Protein AF-A0A165GZT7-F1 (afdb_monomer_lite)

Sequence (149 aa):
MQSQTTAPIDPSALRVLVTGFGPFGPITVNPSWLAVKPLHNTTVHTLGAFPKPIHITSLEVATSYATVLSLVHPPSARTSISGGYDFILHVGVANPGNMRTELCGRKHGGQPALLFLHIPPIGEPLSTEEATEALRRIVSWVCGQEDKA

InterPro domains:
  IPR016125 Peptidase C15, pyroglutamyl peptidase I-like [PF01470] (15-94)
  IPR016125 Peptidase C15, pyroglutamyl peptidase I-like [PTHR23402] (14-107)
  IPR036440 Peptidase C15, pyroglutamyl peptidase I-like superfamily [G3DSA:3.40.630.20] (12-113)
  IPR036440 Peptidase C15, pyroglutamyl peptidase I-like superfamily [SSF53182] (14-144)

Foldseek 3Di:
DDPPPQDDDDPQAAEEEEEFEAADDPRNGFLRCLLQVVLAQDWDWADDPDTTIYGYHYDYFYPDPVRVCQVVVPDPVQPPDPPGGQAYEYEYEDEDDDKDKDFDDDDDPNHHGYIYIYDYDDPPPDHSVRSNVVVSVVVNHVVNVVVPD

Structure (mmCIF, N/CA/C/O backbone):
data_AF-A0A165GZT7-F1
#
_entry.id   AF-A0A165GZT7-F1
#
loop_
_atom_site.group_PDB
_atom_site.id
_atom_site.type_symbol
_atom_site.label_atom_id
_atom_site.label_alt_id
_atom_site.label_comp_id
_atom_site.label_asym_id
_atom_site.label_entity_id
_atom_site.label_seq_id
_atom_site.pdbx_PDB_ins_code
_atom_site.Cartn_x
_atom_site.Cartn_y
_atom_site.Cartn_z
_atom_site.occupancy
_atom_site.B_iso_or_equiv
_atom_site.auth_seq_id
_atom_site.auth_comp_id
_atom_site.auth_asym_id
_atom_site.auth_atom_id
_atom_site.pdbx_PDB_model_num
ATOM 1 N N . MET A 1 1 ? -22.164 -9.599 -14.478 1.00 35.75 1 MET A N 1
ATOM 2 C CA . MET A 1 1 ? -20.688 -9.674 -14.500 1.00 35.75 1 MET A CA 1
ATOM 3 C C . MET A 1 1 ? -20.193 -8.395 -15.151 1.00 35.75 1 MET A C 1
ATOM 5 O O . MET A 1 1 ? -20.300 -8.277 -16.362 1.00 35.75 1 MET A O 1
ATOM 9 N N . GLN A 1 2 ? -19.815 -7.383 -14.366 1.00 30.64 2 GLN A N 1
ATOM 10 C CA . GLN A 1 2 ? -19.281 -6.140 -14.929 1.00 30.64 2 GLN A CA 1
ATOM 11 C C . GLN A 1 2 ? -17.788 -6.342 -15.179 1.00 30.64 2 GLN A C 1
ATOM 13 O O . GLN A 1 2 ? -17.011 -6.482 -14.237 1.00 30.64 2 GLN A O 1
ATOM 18 N N . SER A 1 3 ? -17.415 -6.421 -16.451 1.00 37.78 3 SER A N 1
ATOM 19 C CA . SER A 1 3 ? -16.030 -6.410 -16.904 1.00 37.78 3 SER A CA 1
ATOM 20 C C . SER A 1 3 ? -15.435 -5.046 -16.553 1.00 37.78 3 SER A C 1
ATOM 22 O O . SER A 1 3 ? -15.807 -4.041 -17.154 1.00 37.78 3 SER A O 1
ATOM 24 N N . GLN A 1 4 ? -14.562 -4.982 -15.546 1.00 41.66 4 GLN A N 1
ATOM 25 C CA . GLN A 1 4 ? -13.773 -3.779 -15.298 1.00 41.66 4 GLN A CA 1
ATOM 26 C C . GLN A 1 4 ? -12.747 -3.659 -16.427 1.00 41.66 4 GLN A C 1
ATOM 28 O O . GLN A 1 4 ? -11.786 -4.422 -16.491 1.00 41.66 4 GLN A O 1
ATOM 33 N N . THR A 1 5 ? -12.981 -2.730 -17.349 1.00 40.88 5 THR A N 1
ATOM 34 C CA . THR A 1 5 ? -11.995 -2.328 -18.352 1.00 40.88 5 THR A CA 1
ATOM 35 C C . THR A 1 5 ? -10.913 -1.525 -17.637 1.00 40.88 5 THR A C 1
ATOM 37 O O . THR A 1 5 ? -11.044 -0.315 -17.462 1.00 40.88 5 THR A O 1
ATOM 40 N N . THR A 1 6 ? -9.867 -2.196 -17.156 1.00 56.38 6 THR A N 1
ATOM 41 C CA . THR A 1 6 ? -8.680 -1.527 -16.615 1.00 56.38 6 THR A CA 1
ATOM 42 C C . THR A 1 6 ? -8.042 -0.730 -17.750 1.00 56.38 6 THR A C 1
ATOM 44 O O . THR A 1 6 ? -7.684 -1.303 -18.780 1.00 56.38 6 THR A O 1
ATOM 47 N N . ALA A 1 7 ? -7.945 0.593 -17.599 1.00 62.19 7 ALA A N 1
ATOM 48 C CA . ALA A 1 7 ? -7.211 1.426 -18.545 1.00 62.19 7 ALA A CA 1
ATOM 49 C C . ALA A 1 7 ? -5.780 0.874 -18.718 1.00 62.19 7 ALA A C 1
ATOM 51 O O . ALA A 1 7 ? -5.216 0.350 -17.751 1.00 62.19 7 ALA A O 1
ATOM 52 N N . PRO A 1 8 ? -5.191 0.952 -19.924 1.00 77.31 8 PRO A N 1
ATOM 53 C CA . PRO A 1 8 ? -3.830 0.478 -20.140 1.00 77.31 8 PRO A CA 1
ATOM 54 C C . PRO A 1 8 ? -2.871 1.212 -19.195 1.00 77.31 8 PRO A C 1
ATOM 56 O O . PRO A 1 8 ? -2.871 2.441 -19.132 1.00 77.31 8 PRO A O 1
ATOM 59 N N . ILE A 1 9 ? -2.088 0.443 -18.434 1.00 83.31 9 ILE A N 1
ATOM 60 C CA . ILE A 1 9 ? -1.066 0.972 -17.525 1.00 83.31 9 ILE A CA 1
ATOM 61 C C . ILE A 1 9 ? -0.003 1.672 -18.375 1.00 83.31 9 ILE A C 1
ATOM 63 O O . ILE A 1 9 ? 0.447 1.112 -19.376 1.00 83.31 9 ILE A O 1
ATOM 67 N N . ASP A 1 10 ? 0.393 2.881 -17.973 1.00 86.25 10 ASP A N 1
ATOM 68 C CA . ASP A 1 10 ? 1.483 3.619 -18.612 1.00 86.25 10 ASP A CA 1
ATOM 69 C C . ASP A 1 10 ? 2.756 2.744 -18.636 1.00 86.25 10 ASP A C 1
ATOM 71 O O . ASP A 1 10 ? 3.221 2.329 -17.571 1.00 86.25 10 ASP A O 1
ATOM 75 N N . PRO A 1 11 ? 3.334 2.445 -19.815 1.00 86.69 11 PRO A N 1
ATOM 76 C CA . PRO A 1 11 ? 4.531 1.611 -19.924 1.00 86.69 11 PRO A CA 1
ATOM 77 C C . PRO A 1 11 ? 5.758 2.166 -19.191 1.00 86.69 11 PRO A C 1
ATOM 79 O O . PRO A 1 11 ? 6.687 1.415 -18.910 1.00 86.69 11 PRO A O 1
ATOM 82 N N . SER A 1 12 ? 5.781 3.471 -18.910 1.00 88.06 12 SER A N 1
ATOM 83 C CA . SER A 1 12 ? 6.842 4.143 -18.159 1.00 88.06 12 SER A CA 1
ATOM 84 C C . SER A 1 12 ? 6.610 4.150 -16.645 1.00 88.06 12 SER A C 1
ATOM 86 O O . SER A 1 12 ? 7.487 4.590 -15.898 1.00 88.06 12 SER A O 1
ATOM 88 N N . ALA A 1 13 ? 5.447 3.679 -16.179 1.00 90.25 13 ALA A N 1
ATOM 89 C CA . ALA A 1 13 ? 5.128 3.666 -14.762 1.00 90.25 13 ALA A CA 1
ATOM 90 C C . ALA A 1 13 ? 5.931 2.612 -14.005 1.00 90.25 13 ALA A C 1
ATOM 92 O O . ALA A 1 13 ? 5.991 1.446 -14.397 1.00 90.25 13 ALA A O 1
ATOM 93 N N . LEU A 1 14 ? 6.454 3.018 -12.849 1.00 89.56 14 LEU A N 1
ATOM 94 C CA . LEU A 1 14 ? 6.986 2.086 -11.864 1.00 89.56 14 LEU A CA 1
ATOM 95 C C . LEU A 1 14 ? 5.853 1.191 -11.365 1.00 89.56 14 LEU A C 1
ATOM 97 O O . LEU A 1 14 ? 4.780 1.674 -10.992 1.00 89.56 14 LEU A O 1
ATOM 101 N N . ARG A 1 15 ? 6.084 -0.117 -11.340 1.00 89.38 15 ARG A N 1
ATOM 102 C CA . ARG A 1 15 ? 5.087 -1.098 -10.912 1.00 89.38 15 ARG A CA 1
ATOM 103 C C . ARG A 1 15 ? 5.332 -1.452 -9.457 1.00 89.38 15 ARG A C 1
ATOM 105 O O . ARG A 1 15 ? 6.358 -2.043 -9.121 1.00 89.38 15 ARG A O 1
ATOM 112 N N . VAL A 1 16 ? 4.362 -1.148 -8.600 1.00 90.62 16 VAL A N 1
ATOM 113 C CA . VAL A 1 16 ? 4.448 -1.409 -7.160 1.00 90.62 16 VAL A CA 1
ATOM 114 C C . VAL A 1 16 ? 3.403 -2.427 -6.741 1.00 90.62 16 VAL A C 1
ATOM 116 O O . VAL A 1 16 ? 2.207 -2.221 -6.944 1.00 90.62 16 VAL A O 1
ATOM 119 N N . LEU A 1 17 ? 3.854 -3.507 -6.108 1.00 90.38 17 LEU A N 1
ATOM 120 C CA . LEU A 1 17 ? 2.975 -4.462 -5.442 1.00 90.38 17 LEU A CA 1
ATOM 121 C C . LEU A 1 17 ? 2.837 -4.073 -3.974 1.00 90.38 17 LEU A C 1
ATOM 123 O O . LEU A 1 17 ? 3.827 -4.052 -3.247 1.00 90.38 17 LEU A O 1
ATOM 127 N N . VAL A 1 18 ? 1.613 -3.827 -3.521 1.00 91.31 18 VAL A N 1
ATOM 128 C CA . VAL A 1 18 ? 1.312 -3.633 -2.101 1.00 91.31 18 VAL A CA 1
ATOM 129 C C . VAL A 1 18 ? 0.501 -4.825 -1.618 1.00 91.31 18 VAL A C 1
ATOM 131 O O . VAL A 1 18 ? -0.534 -5.164 -2.179 1.00 91.31 18 VAL A O 1
ATOM 134 N N . THR A 1 19 ? 0.962 -5.498 -0.577 1.00 91.12 19 THR A N 1
ATOM 135 C CA . THR A 1 19 ? 0.276 -6.675 -0.035 1.00 91.12 19 THR A CA 1
ATOM 136 C C . THR A 1 19 ? -0.257 -6.382 1.355 1.00 91.12 19 THR A C 1
ATOM 138 O O . THR A 1 19 ? 0.389 -5.686 2.132 1.00 91.12 19 THR A O 1
ATOM 141 N N . GLY A 1 20 ? -1.439 -6.906 1.654 1.00 90.19 20 GLY A N 1
ATOM 142 C CA . GLY A 1 20 ? -2.034 -6.914 2.987 1.00 90.19 20 GLY A CA 1
ATOM 143 C C . GLY A 1 20 ? -2.589 -8.301 3.268 1.00 90.19 20 GLY A C 1
ATOM 144 O O . GLY A 1 20 ? -2.818 -9.075 2.342 1.00 90.19 20 GLY A O 1
ATOM 145 N N . PHE A 1 21 ? -2.794 -8.645 4.528 1.00 88.94 21 PHE A N 1
ATOM 146 C CA . PHE A 1 21 ? -3.288 -9.964 4.903 1.00 88.94 21 PHE A CA 1
ATOM 147 C C . PHE A 1 21 ? -4.803 -10.003 4.943 1.00 88.94 21 PHE A C 1
ATOM 149 O O . PHE A 1 21 ? -5.424 -9.060 5.415 1.00 88.94 21 PHE A O 1
ATOM 156 N N . GLY A 1 22 ? -5.382 -11.121 4.525 1.00 86.56 22 GLY A N 1
ATOM 157 C CA . GLY A 1 22 ? -6.793 -11.405 4.727 1.00 86.56 22 GLY A CA 1
ATOM 158 C C . GLY A 1 22 ? -7.130 -11.859 6.156 1.00 86.56 22 GLY A C 1
ATOM 159 O O . GLY A 1 22 ? -6.286 -11.794 7.062 1.00 86.56 22 GLY A O 1
ATOM 160 N N . PRO A 1 23 ? -8.372 -12.323 6.375 1.00 84.06 23 PRO A N 1
ATOM 161 C CA . PRO A 1 23 ? -8.849 -12.847 7.658 1.00 84.06 23 PRO A CA 1
ATOM 162 C C . PRO A 1 23 ? -7.959 -13.970 8.221 1.00 84.06 23 PRO A C 1
ATOM 164 O O . PRO A 1 23 ? -7.372 -14.730 7.452 1.00 84.06 23 PRO A O 1
ATOM 167 N N . PHE A 1 24 ? -7.867 -14.106 9.550 1.00 76.81 24 PHE A N 1
ATOM 168 C CA . PHE A 1 24 ? -7.122 -15.182 10.229 1.00 76.81 24 PHE A CA 1
ATOM 169 C C . PHE A 1 24 ? -7.737 -15.555 11.578 1.00 76.81 24 PHE A C 1
ATOM 171 O O . PHE A 1 24 ? -7.907 -14.696 12.444 1.00 76.81 24 PHE A O 1
ATOM 178 N N . GLY A 1 25 ? -7.997 -16.846 11.798 1.00 76.25 25 GLY A N 1
ATOM 179 C CA . GLY A 1 25 ? -8.580 -17.325 13.052 1.00 76.25 25 GLY A CA 1
ATOM 180 C C . GLY A 1 25 ? -9.870 -16.556 13.394 1.00 76.25 25 GLY A C 1
ATOM 181 O O . GLY A 1 25 ? -10.796 -16.578 12.585 1.00 76.25 25 GLY A O 1
ATOM 182 N N . PRO A 1 26 ? -9.950 -15.861 14.549 1.00 74.81 26 PRO A N 1
ATOM 183 C CA . PRO A 1 26 ? -11.116 -15.053 14.923 1.00 74.81 26 PRO A CA 1
ATOM 184 C C . PRO A 1 26 ? -11.182 -13.678 14.227 1.00 74.81 26 PRO A C 1
ATOM 186 O O . PRO A 1 26 ? -12.194 -12.988 14.330 1.00 74.81 26 PRO A O 1
ATOM 189 N N . ILE A 1 27 ? -10.120 -13.251 13.537 1.00 72.50 27 ILE A N 1
ATOM 190 C CA . ILE A 1 27 ? -10.051 -11.961 12.844 1.00 72.50 27 ILE A CA 1
ATOM 191 C C . ILE A 1 27 ? -10.752 -12.107 11.494 1.00 72.50 27 ILE A C 1
ATOM 193 O O . ILE A 1 27 ? -10.180 -12.643 10.548 1.00 72.50 27 ILE A O 1
ATOM 197 N N . THR A 1 28 ? -11.989 -11.622 11.399 1.00 82.25 28 THR A N 1
ATOM 198 C CA . THR A 1 28 ? -12.809 -11.666 10.173 1.00 82.25 28 THR A CA 1
ATOM 199 C C . THR A 1 28 ? -12.488 -10.547 9.189 1.00 82.25 28 THR A C 1
ATOM 201 O O . THR A 1 28 ? -12.797 -10.660 8.006 1.00 82.25 28 THR A O 1
ATOM 204 N N . VAL A 1 29 ? -11.865 -9.470 9.669 1.00 83.62 29 VAL A N 1
ATOM 205 C CA . VAL A 1 29 ? -11.445 -8.320 8.873 1.00 83.62 29 VAL A CA 1
ATOM 206 C C . VAL A 1 29 ? -10.069 -7.897 9.355 1.00 83.62 29 VAL A C 1
ATOM 208 O O . VAL A 1 29 ? -9.883 -7.570 10.525 1.00 83.62 29 VAL A O 1
ATOM 211 N N . ASN A 1 30 ? -9.095 -7.922 8.454 1.00 87.44 30 ASN A N 1
ATOM 212 C CA . ASN A 1 30 ? -7.721 -7.595 8.785 1.00 87.44 30 ASN A CA 1
ATOM 213 C C . ASN A 1 30 ? -7.418 -6.132 8.412 1.00 87.44 30 ASN A C 1
ATOM 215 O O . ASN A 1 30 ? -7.573 -5.760 7.244 1.00 87.44 30 ASN A O 1
ATOM 219 N N . PRO A 1 31 ? -6.964 -5.305 9.372 1.00 88.06 31 PRO A N 1
ATOM 220 C CA . PRO A 1 31 ? -6.608 -3.914 9.126 1.00 88.06 31 PRO A CA 1
ATOM 221 C C . PRO A 1 31 ? -5.670 -3.682 7.943 1.00 88.06 31 PRO A C 1
ATOM 223 O O . PRO A 1 31 ? -5.849 -2.724 7.194 1.00 88.06 31 PRO A O 1
ATOM 226 N N . SER A 1 32 ? -4.683 -4.562 7.749 1.00 90.44 32 SER A N 1
ATOM 227 C CA . SER A 1 32 ? -3.712 -4.407 6.662 1.00 90.44 32 SER A CA 1
ATOM 228 C C . SER A 1 32 ? -4.379 -4.486 5.293 1.00 90.44 32 SER A C 1
ATOM 230 O O . SER A 1 32 ? -4.080 -3.666 4.429 1.00 90.44 32 SER A O 1
ATOM 232 N N . TRP A 1 33 ? -5.346 -5.392 5.103 1.00 93.25 33 TRP A N 1
ATOM 233 C CA . TRP A 1 33 ? -6.119 -5.453 3.865 1.00 93.25 33 TRP A CA 1
ATOM 234 C C . TRP A 1 33 ? -6.995 -4.218 3.664 1.00 93.25 33 TRP A C 1
ATOM 236 O O . TRP A 1 33 ? -7.025 -3.663 2.566 1.00 93.25 33 TRP A O 1
ATOM 246 N N . LEU A 1 34 ? -7.657 -3.743 4.722 1.00 92.06 34 LEU A N 1
ATOM 247 C CA . LEU A 1 34 ? -8.482 -2.537 4.645 1.00 92.06 34 LEU A CA 1
ATOM 248 C C . LEU A 1 34 ? -7.679 -1.299 4.224 1.00 92.06 34 LEU A C 1
ATOM 250 O O . LEU A 1 34 ? -8.190 -0.500 3.445 1.00 92.06 34 LEU A O 1
ATOM 254 N N . ALA A 1 35 ? -6.430 -1.171 4.677 1.00 91.12 35 ALA A N 1
ATOM 255 C CA . ALA A 1 35 ? -5.562 -0.050 4.321 1.00 91.12 35 ALA A CA 1
ATOM 256 C C . ALA A 1 35 ? -5.000 -0.138 2.887 1.00 91.12 35 ALA A C 1
ATOM 258 O O . ALA A 1 35 ? -4.802 0.883 2.233 1.00 91.12 35 ALA A O 1
ATOM 259 N N . VAL A 1 36 ? -4.724 -1.342 2.370 1.00 93.31 36 VAL A N 1
ATOM 260 C CA . VAL A 1 36 ? -4.110 -1.494 1.033 1.00 93.31 36 VAL A CA 1
ATOM 261 C C . VAL A 1 36 ? -5.137 -1.629 -0.087 1.00 93.31 36 VAL A C 1
ATOM 263 O O . VAL A 1 36 ? -4.849 -1.254 -1.224 1.00 93.31 36 VAL A O 1
ATOM 266 N N . LYS A 1 37 ? -6.334 -2.157 0.191 1.00 93.31 37 LYS A N 1
ATOM 267 C CA . LYS A 1 37 ? -7.379 -2.403 -0.815 1.00 93.31 37 LYS A CA 1
ATOM 268 C C . LYS A 1 37 ? -7.755 -1.147 -1.620 1.00 93.31 37 LYS A C 1
ATOM 270 O O . LYS A 1 37 ? -7.851 -1.273 -2.842 1.00 93.31 37 LYS A O 1
ATOM 275 N N . PRO A 1 38 ? -7.915 0.052 -1.020 1.00 95.88 38 PRO A N 1
ATOM 276 C CA . PRO A 1 38 ? -8.242 1.266 -1.771 1.00 95.88 38 PRO A CA 1
ATOM 277 C C . PRO A 1 38 ? -7.143 1.726 -2.739 1.00 95.88 38 PRO A C 1
ATOM 279 O O . PRO A 1 38 ? -7.423 2.507 -3.642 1.00 95.88 38 PRO A O 1
ATOM 282 N N . LEU A 1 39 ? -5.902 1.253 -2.573 1.00 93.44 39 LEU A N 1
ATOM 283 C CA . LEU A 1 39 ? -4.785 1.605 -3.454 1.00 93.44 39 LEU A CA 1
ATOM 284 C C . LEU A 1 39 ? -4.772 0.798 -4.763 1.00 93.44 39 LEU A C 1
ATOM 286 O O . LEU A 1 39 ? -4.012 1.133 -5.672 1.00 93.44 39 LEU A O 1
ATOM 290 N N . HIS A 1 40 ? -5.589 -0.253 -4.884 1.00 94.19 40 HIS A N 1
ATOM 291 C CA . HIS A 1 40 ? -5.567 -1.139 -6.046 1.00 94.19 40 HIS A CA 1
ATOM 292 C C . HIS A 1 40 ? -5.957 -0.400 -7.335 1.00 94.19 40 HIS A C 1
ATOM 294 O O . HIS A 1 40 ? -6.978 0.283 -7.380 1.00 94.19 40 HIS A O 1
ATOM 300 N N . ASN A 1 41 ? -5.164 -0.576 -8.397 1.00 92.62 41 ASN A N 1
ATOM 301 C CA . ASN A 1 41 ? -5.328 0.088 -9.695 1.00 92.62 41 ASN A CA 1
ATOM 302 C C . ASN A 1 41 ? -5.290 1.621 -9.622 1.00 92.62 41 ASN A C 1
ATOM 304 O O . ASN A 1 41 ? -5.801 2.303 -10.511 1.00 92.62 41 ASN A O 1
ATOM 308 N N . THR A 1 42 ? -4.661 2.177 -8.586 1.00 94.00 42 THR A N 1
ATOM 309 C CA . THR A 1 42 ? -4.415 3.617 -8.509 1.00 94.00 42 THR A CA 1
ATOM 310 C C . THR A 1 42 ? -3.076 3.967 -9.148 1.00 94.00 42 THR A C 1
ATOM 312 O O . THR A 1 42 ? -2.136 3.169 -9.157 1.00 94.00 42 THR A O 1
ATOM 315 N N . THR A 1 43 ? -2.998 5.179 -9.700 1.00 93.75 43 THR A N 1
ATOM 316 C CA . THR A 1 43 ? -1.737 5.759 -10.169 1.00 93.75 43 THR A CA 1
ATOM 317 C C . THR A 1 43 ? -1.363 6.925 -9.268 1.00 93.75 43 THR A C 1
ATOM 319 O O . THR A 1 43 ? -2.159 7.839 -9.040 1.00 93.75 43 THR A O 1
ATOM 322 N N . VAL A 1 44 ? -0.144 6.889 -8.745 1.00 94.00 44 VAL A N 1
ATOM 323 C CA . VAL A 1 44 ? 0.468 7.976 -7.976 1.00 94.00 44 VAL A CA 1
ATOM 324 C C . VAL A 1 44 ? 1.752 8.413 -8.664 1.00 94.00 44 VAL A C 1
ATOM 326 O O . VAL A 1 44 ? 2.101 7.873 -9.706 1.00 94.00 44 VAL A O 1
ATOM 329 N N . HIS A 1 45 ? 2.434 9.422 -8.134 1.00 94.19 45 HIS A N 1
ATOM 330 C CA . HIS A 1 45 ? 3.669 9.920 -8.737 1.00 94.19 45 HIS A CA 1
ATOM 331 C C . HIS A 1 45 ? 4.790 9.962 -7.704 1.00 94.19 45 HIS A C 1
ATOM 333 O O . HIS A 1 45 ? 4.518 10.134 -6.510 1.00 94.19 45 HIS A O 1
ATOM 339 N N . THR A 1 46 ? 6.036 9.798 -8.149 1.00 91.19 46 THR A N 1
ATOM 340 C CA . THR A 1 46 ? 7.205 10.033 -7.294 1.00 91.19 46 THR A CA 1
ATOM 341 C C . THR A 1 46 ? 7.227 11.479 -6.801 1.00 91.19 46 THR A C 1
ATOM 343 O O . THR A 1 46 ? 6.702 12.392 -7.442 1.00 91.19 46 THR A O 1
ATOM 346 N N . LEU A 1 47 ? 7.843 11.700 -5.642 1.00 86.38 47 LEU A N 1
ATOM 347 C CA . LEU A 1 47 ? 8.118 13.052 -5.162 1.00 86.38 47 LEU A CA 1
ATOM 348 C C . LEU A 1 47 ? 9.388 13.588 -5.835 1.00 86.38 47 LEU A C 1
ATOM 350 O O . LEU A 1 47 ? 10.400 12.893 -5.869 1.00 86.38 47 LEU A O 1
ATOM 3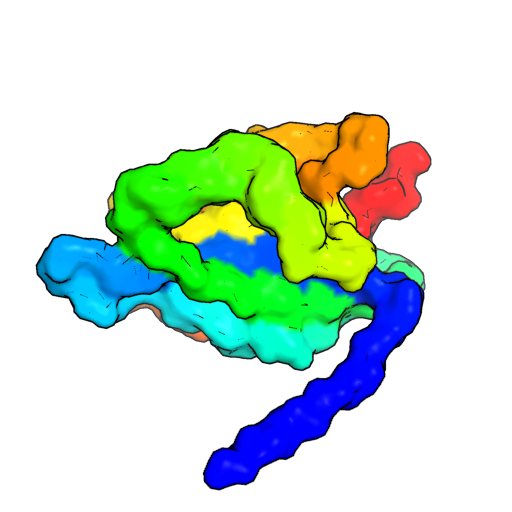54 N N . GLY A 1 48 ? 9.369 14.828 -6.329 1.00 80.31 48 GLY A N 1
ATOM 355 C CA . GLY A 1 48 ? 10.553 15.470 -6.906 1.00 80.31 48 GLY A CA 1
ATOM 356 C C . GLY A 1 48 ? 10.235 16.454 -8.029 1.00 80.31 48 GLY A C 1
ATOM 357 O O . GLY A 1 48 ? 9.076 16.695 -8.351 1.00 80.31 48 GLY A O 1
ATOM 358 N N . ALA A 1 49 ? 11.290 17.020 -8.623 1.00 79.12 49 ALA A N 1
ATOM 359 C CA . ALA A 1 49 ? 11.178 17.973 -9.731 1.00 79.12 49 ALA A CA 1
ATOM 360 C C . ALA A 1 49 ? 10.671 17.330 -11.036 1.00 79.12 49 ALA A C 1
ATOM 362 O O . ALA A 1 49 ? 10.097 18.022 -11.872 1.00 79.12 49 ALA A O 1
ATOM 363 N N . PHE A 1 50 ? 10.848 16.013 -11.187 1.00 85.88 50 PHE A N 1
ATOM 364 C CA . PHE A 1 50 ? 10.400 15.235 -12.344 1.00 85.88 50 PHE A CA 1
ATOM 365 C C . PHE A 1 50 ? 9.592 14.017 -11.870 1.00 85.88 50 PHE A C 1
ATOM 367 O O . PHE A 1 50 ? 10.153 12.931 -11.713 1.00 85.88 50 PHE A O 1
ATOM 374 N N . PRO A 1 51 ? 8.292 14.190 -11.573 1.00 90.06 51 PRO A N 1
ATOM 375 C CA . PRO A 1 51 ? 7.453 13.107 -11.077 1.00 90.06 51 PRO A CA 1
ATOM 376 C C . PRO A 1 51 ? 7.300 12.001 -12.128 1.00 90.06 51 PRO A C 1
ATOM 378 O O . PRO A 1 51 ? 6.864 12.261 -13.249 1.00 90.06 51 PRO A O 1
ATOM 381 N N . LYS A 1 52 ? 7.626 10.763 -11.757 1.00 90.88 52 LYS A N 1
ATOM 382 C CA . LYS A 1 52 ? 7.395 9.559 -12.566 1.00 90.88 52 LYS A CA 1
ATOM 383 C C . LYS A 1 52 ? 6.093 8.891 -12.126 1.00 90.88 52 LYS A C 1
ATOM 385 O O . LYS A 1 52 ? 5.836 8.856 -10.918 1.00 90.88 52 LYS A O 1
ATOM 390 N N . PRO A 1 53 ? 5.278 8.361 -13.051 1.00 94.44 53 PRO A N 1
ATOM 391 C CA . PRO A 1 53 ? 4.074 7.632 -12.684 1.00 94.44 53 PRO A CA 1
ATOM 392 C C . PRO A 1 53 ? 4.425 6.330 -11.950 1.00 94.44 53 PRO A C 1
ATOM 394 O O . PRO A 1 53 ? 5.435 5.682 -12.223 1.00 94.44 53 PRO A O 1
ATOM 397 N N . ILE A 1 54 ? 3.579 5.952 -10.997 1.00 93.38 54 ILE A N 1
ATOM 398 C CA . ILE A 1 54 ? 3.676 4.729 -10.203 1.00 93.38 54 ILE A CA 1
ATOM 399 C C . ILE A 1 54 ? 2.307 4.059 -10.231 1.00 93.38 54 ILE A C 1
ATOM 401 O O . ILE A 1 54 ? 1.331 4.625 -9.737 1.00 93.38 54 ILE A O 1
ATOM 405 N N . HIS A 1 55 ? 2.235 2.852 -10.775 1.00 93.81 55 HIS A N 1
ATOM 406 C CA . HIS A 1 55 ? 1.029 2.039 -10.762 1.00 93.81 55 HIS A CA 1
ATOM 407 C C . HIS A 1 55 ? 1.045 1.088 -9.564 1.00 93.81 55 HIS A C 1
ATOM 409 O O . HIS A 1 55 ? 1.966 0.279 -9.421 1.00 93.81 55 HIS A O 1
ATOM 415 N N . ILE A 1 56 ? 0.013 1.168 -8.719 1.00 93.12 56 ILE A N 1
ATOM 416 C CA . ILE A 1 56 ? -0.116 0.331 -7.527 1.00 93.12 56 ILE A CA 1
ATOM 417 C C . ILE A 1 56 ? -1.073 -0.831 -7.794 1.00 93.12 56 ILE A C 1
ATOM 419 O O . ILE A 1 56 ? -2.252 -0.646 -8.106 1.00 93.12 56 ILE A O 1
ATOM 423 N N . THR A 1 57 ? -0.579 -2.047 -7.586 1.00 93.06 57 THR A N 1
ATOM 424 C CA . THR A 1 57 ? -1.389 -3.261 -7.533 1.00 93.06 57 THR A CA 1
ATOM 425 C C . THR A 1 57 ? -1.459 -3.747 -6.091 1.00 93.06 57 THR A C 1
ATOM 427 O O . THR A 1 57 ? -0.440 -4.124 -5.518 1.00 93.06 57 THR A O 1
ATOM 430 N N . SER A 1 58 ? -2.658 -3.766 -5.502 1.00 92.00 58 SER A N 1
ATOM 431 C CA . SER A 1 58 ? -2.859 -4.360 -4.173 1.00 92.00 58 SER A CA 1
ATOM 432 C C . SER A 1 58 ? -3.238 -5.837 -4.260 1.00 92.00 58 SER A C 1
ATOM 434 O O . SER A 1 58 ? -4.059 -6.195 -5.106 1.00 92.00 58 SER A O 1
ATOM 436 N N . LEU A 1 59 ? -2.695 -6.672 -3.371 1.00 90.44 59 LEU A N 1
ATOM 437 C CA . LEU A 1 59 ? -2.988 -8.107 -3.283 1.00 90.44 59 LEU A CA 1
ATOM 438 C C . LEU A 1 59 ? -3.289 -8.525 -1.835 1.00 90.44 59 LEU A C 1
ATOM 440 O O . LEU A 1 59 ? -2.494 -8.274 -0.928 1.00 90.44 59 LEU A O 1
ATOM 444 N N . GLU A 1 60 ? -4.425 -9.195 -1.637 1.00 89.50 60 GLU A N 1
ATOM 445 C CA . GLU A 1 60 ? -4.781 -9.826 -0.364 1.00 89.50 60 GLU A CA 1
ATOM 446 C C . GLU A 1 60 ? -4.072 -11.178 -0.234 1.00 89.50 60 GLU A C 1
ATOM 448 O O . GLU A 1 60 ? -4.200 -12.060 -1.084 1.00 89.50 60 GLU A O 1
ATOM 453 N N . VAL A 1 61 ? -3.316 -11.344 0.843 1.00 86.12 61 VAL A N 1
ATOM 454 C CA . VAL A 1 61 ? -2.554 -12.547 1.159 1.00 86.12 61 VAL A CA 1
ATOM 455 C C . VAL A 1 61 ? -3.332 -13.381 2.164 1.00 86.12 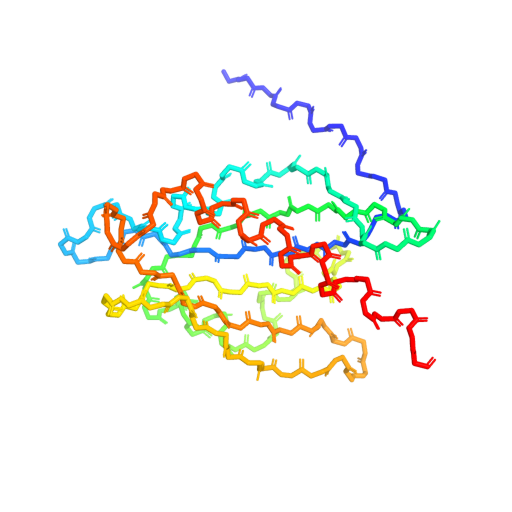61 VAL A C 1
ATOM 457 O O . VAL A 1 61 ? -3.603 -12.938 3.279 1.00 86.12 61 VAL A O 1
ATOM 460 N N . ALA A 1 62 ? -3.645 -14.625 1.806 1.00 79.69 62 ALA A N 1
ATOM 461 C CA . ALA A 1 62 ? -4.211 -15.566 2.762 1.00 79.69 62 ALA A CA 1
ATOM 462 C C . ALA A 1 62 ? -3.200 -15.877 3.880 1.00 79.69 62 ALA A C 1
ATOM 464 O O . ALA A 1 62 ? -2.031 -16.168 3.636 1.00 79.69 62 ALA A O 1
ATOM 465 N N . THR A 1 63 ? -3.669 -15.885 5.121 1.00 69.56 63 THR A N 1
ATOM 466 C CA . THR A 1 63 ? -2.900 -16.202 6.338 1.00 69.56 63 THR A CA 1
ATOM 467 C C . THR A 1 63 ? -2.787 -17.716 6.564 1.00 69.56 63 THR A C 1
ATOM 469 O O . THR A 1 63 ? -2.833 -18.215 7.686 1.00 69.56 63 THR A O 1
ATOM 472 N N . SER A 1 64 ? -2.656 -18.484 5.479 1.00 68.12 64 SER A N 1
ATOM 473 C CA . SER A 1 64 ? -2.369 -19.916 5.553 1.00 68.12 64 SER A CA 1
ATOM 474 C C . SER A 1 64 ? -0.857 -20.137 5.547 1.00 68.12 64 SER A C 1
ATOM 476 O O . SER A 1 64 ? -0.125 -19.437 4.844 1.00 68.12 64 SER A O 1
ATOM 478 N N . TYR A 1 65 ? -0.375 -21.135 6.293 1.00 57.81 65 TYR A N 1
ATOM 479 C CA . TYR A 1 65 ? 1.053 -21.473 6.330 1.00 57.81 65 TYR A CA 1
ATOM 480 C C . TYR A 1 65 ? 1.615 -21.749 4.922 1.00 57.81 65 TYR A C 1
ATOM 482 O O . TYR A 1 65 ? 2.714 -21.309 4.597 1.00 57.81 65 TYR A O 1
ATOM 490 N N . ALA A 1 66 ? 0.821 -22.383 4.051 1.00 56.69 66 ALA A N 1
ATOM 491 C CA . ALA A 1 66 ? 1.176 -22.631 2.654 1.00 56.69 66 ALA A CA 1
ATOM 492 C C . ALA A 1 66 ? 1.332 -21.332 1.839 1.00 56.69 66 ALA A C 1
ATOM 494 O O . ALA A 1 66 ? 2.279 -21.197 1.066 1.00 56.69 66 ALA A O 1
ATOM 495 N N . THR A 1 67 ? 0.446 -20.351 2.037 1.00 58.81 67 THR A N 1
ATOM 496 C CA . THR A 1 67 ? 0.509 -19.054 1.344 1.00 58.81 67 THR A CA 1
ATOM 497 C C . THR A 1 67 ? 1.691 -18.219 1.831 1.00 58.81 67 THR A C 1
ATOM 499 O O . THR A 1 67 ? 2.431 -17.676 1.012 1.00 58.81 67 THR A O 1
ATOM 502 N N . VAL A 1 68 ? 1.930 -18.171 3.143 1.00 60.00 68 VAL A N 1
ATOM 503 C CA . VAL A 1 68 ? 3.083 -17.463 3.720 1.00 60.00 68 VAL A CA 1
ATOM 504 C C . VAL A 1 68 ? 4.390 -18.089 3.233 1.00 60.00 68 VAL A C 1
ATOM 506 O O . VAL A 1 68 ? 5.265 -17.373 2.751 1.00 60.00 68 VAL A O 1
ATOM 509 N N . LEU A 1 69 ? 4.502 -19.422 3.246 1.00 57.81 69 LEU A N 1
ATOM 510 C CA . LEU A 1 69 ? 5.656 -20.121 2.678 1.00 57.81 69 LEU A CA 1
ATOM 511 C C . LEU A 1 69 ? 5.844 -19.810 1.191 1.00 57.81 69 LEU A C 1
ATOM 513 O O . LEU A 1 69 ? 6.981 -19.648 0.768 1.00 57.81 69 LEU A O 1
ATOM 517 N N . SER A 1 70 ? 4.772 -19.692 0.404 1.00 56.34 70 SER A N 1
ATOM 518 C CA . SER A 1 70 ? 4.873 -19.366 -1.027 1.00 56.34 70 SER A CA 1
ATOM 519 C C . SER A 1 70 ? 5.311 -17.922 -1.315 1.00 56.34 70 SER A C 1
ATOM 521 O O . SER A 1 70 ? 5.871 -17.661 -2.377 1.00 56.34 70 SER A O 1
ATOM 523 N N . LEU A 1 71 ? 5.087 -16.996 -0.374 1.00 57.56 71 LEU A N 1
ATOM 524 C CA . LEU A 1 71 ? 5.536 -15.601 -0.465 1.00 57.56 71 LEU A CA 1
ATOM 525 C C . LEU A 1 71 ? 6.967 -15.414 0.040 1.00 57.56 71 LEU A C 1
ATOM 527 O O . LEU A 1 71 ? 7.716 -14.614 -0.516 1.00 57.56 71 LEU A O 1
ATOM 531 N N . VAL A 1 72 ? 7.346 -16.156 1.083 1.00 51.38 72 VAL A N 1
ATOM 532 C CA . VAL A 1 72 ? 8.698 -16.133 1.657 1.00 51.38 72 VAL A CA 1
ATOM 533 C C . VAL A 1 72 ? 9.679 -16.937 0.793 1.00 51.38 72 VAL A C 1
ATOM 535 O O . VAL A 1 72 ? 10.859 -16.593 0.740 1.00 51.38 72 VAL A O 1
ATOM 538 N N . HIS A 1 73 ? 9.216 -17.959 0.059 1.00 45.75 73 HIS A N 1
ATOM 539 C CA . HIS A 1 73 ? 10.047 -18.681 -0.904 1.00 45.75 73 HIS A CA 1
ATOM 540 C C . HIS A 1 73 ? 10.097 -17.942 -2.254 1.00 45.75 73 HIS A C 1
ATOM 542 O O . HIS A 1 73 ? 9.105 -17.876 -2.982 1.00 45.75 73 HIS A O 1
ATOM 548 N N . PRO A 1 74 ? 11.267 -17.395 -2.623 1.00 45.62 74 PRO A N 1
ATOM 549 C CA . PRO A 1 74 ? 11.386 -16.321 -3.598 1.00 45.62 74 PRO A CA 1
ATOM 550 C C . PRO A 1 74 ? 11.065 -16.620 -5.080 1.00 45.62 74 PRO A C 1
ATOM 552 O O . PRO A 1 74 ? 10.981 -15.638 -5.804 1.00 45.62 74 PRO A O 1
ATOM 555 N N . PRO A 1 75 ? 10.858 -17.839 -5.625 1.00 43.66 75 PRO A N 1
ATOM 556 C CA . PRO A 1 75 ? 10.613 -17.966 -7.073 1.00 43.66 75 PRO A CA 1
ATOM 557 C C . PRO A 1 75 ? 9.141 -17.839 -7.498 1.00 43.66 75 PRO A C 1
ATOM 559 O O . PRO A 1 75 ? 8.843 -17.208 -8.511 1.00 43.66 75 PRO A O 1
ATOM 562 N N . SER A 1 76 ? 8.188 -18.428 -6.771 1.00 39.69 76 SER A N 1
ATOM 563 C CA . SER A 1 76 ? 6.847 -18.676 -7.334 1.00 39.69 76 SER A CA 1
ATOM 564 C C . SER A 1 76 ? 5.926 -17.453 -7.321 1.00 39.69 76 SER A C 1
ATOM 566 O O . SER A 1 76 ? 5.244 -17.214 -8.314 1.00 39.69 76 SER A O 1
ATOM 568 N N . ALA A 1 77 ? 5.985 -16.607 -6.285 1.00 44.81 77 ALA A N 1
ATOM 569 C CA . ALA A 1 77 ? 5.305 -15.304 -6.290 1.00 44.81 77 ALA A CA 1
ATOM 570 C C . ALA A 1 77 ? 5.906 -14.320 -7.319 1.00 44.81 77 ALA A C 1
ATOM 572 O O . ALA A 1 77 ? 5.246 -13.367 -7.726 1.00 44.81 77 ALA A O 1
ATOM 573 N N . ARG A 1 78 ? 7.149 -14.562 -7.770 1.00 45.31 78 ARG A N 1
ATOM 574 C CA . ARG A 1 78 ? 7.828 -13.762 -8.806 1.00 45.31 78 ARG A CA 1
ATOM 575 C C . ARG A 1 78 ? 7.484 -14.198 -10.233 1.00 45.31 78 ARG A C 1
ATOM 577 O O . ARG A 1 78 ? 7.670 -13.414 -11.157 1.00 45.31 78 ARG A O 1
ATOM 584 N N . THR A 1 79 ? 6.995 -15.427 -10.425 1.00 38.97 79 THR A N 1
ATOM 585 C CA . THR A 1 79 ? 6.867 -16.046 -11.760 1.00 38.97 79 THR A CA 1
ATOM 586 C C . THR A 1 79 ? 5.478 -15.856 -12.389 1.00 38.97 79 THR A C 1
ATOM 588 O O . THR A 1 79 ? 5.359 -15.872 -13.610 1.00 38.97 79 THR A O 1
ATOM 591 N N . SER A 1 80 ? 4.416 -15.624 -11.608 1.00 42.72 80 SER A N 1
ATOM 592 C CA . SER A 1 80 ? 3.041 -15.532 -12.139 1.00 42.72 80 SER A CA 1
ATOM 593 C C . SER A 1 80 ? 2.618 -14.138 -12.626 1.00 42.72 80 SER A C 1
ATOM 595 O O . SER A 1 80 ? 1.436 -13.913 -12.875 1.00 42.72 80 SER A O 1
ATOM 597 N N . ILE A 1 81 ? 3.544 -13.181 -12.736 1.00 47.44 81 ILE A N 1
ATOM 598 C CA . ILE A 1 81 ? 3.229 -11.775 -13.028 1.00 47.44 81 ILE A CA 1
ATOM 599 C C . ILE A 1 81 ? 4.164 -11.315 -14.143 1.00 47.44 81 ILE A C 1
ATOM 601 O O . ILE A 1 81 ? 5.227 -10.742 -13.909 1.00 47.44 81 ILE A O 1
ATOM 605 N N . SER A 1 82 ? 3.801 -11.656 -15.380 1.00 38.25 82 SER A N 1
ATOM 606 C CA . SER A 1 82 ? 4.543 -11.299 -16.589 1.00 38.25 82 SER A CA 1
ATOM 607 C C . SER A 1 82 ? 4.748 -9.778 -16.648 1.00 38.25 82 SER A C 1
ATOM 609 O O . SER A 1 82 ? 3.815 -9.022 -16.930 1.00 38.25 82 SER A O 1
ATOM 611 N N . GLY A 1 83 ? 5.963 -9.333 -16.321 1.00 54.97 83 GLY A N 1
ATOM 612 C CA . GLY A 1 83 ? 6.387 -7.932 -16.368 1.00 54.97 83 GLY A CA 1
ATOM 613 C C . GLY A 1 83 ? 7.083 -7.390 -15.115 1.00 54.97 83 GLY A C 1
ATOM 614 O O . GLY A 1 83 ? 7.556 -6.265 -15.188 1.00 54.97 83 GLY A O 1
ATOM 615 N N . GLY A 1 84 ? 7.192 -8.165 -14.025 1.00 72.81 84 GLY A N 1
ATOM 616 C CA . GLY A 1 84 ? 7.949 -7.787 -12.820 1.00 72.81 84 GLY A CA 1
ATOM 617 C C . GLY A 1 84 ? 7.376 -6.581 -12.052 1.00 72.81 84 GLY A C 1
ATOM 618 O O . GLY A 1 84 ? 6.623 -5.776 -12.591 1.00 72.81 84 GLY A O 1
ATOM 619 N N . TYR A 1 85 ? 7.708 -6.470 -10.767 1.00 82.12 85 TYR A N 1
ATOM 620 C CA . TYR A 1 85 ? 7.482 -5.253 -9.978 1.00 82.12 85 TYR A CA 1
ATOM 621 C C . TYR A 1 85 ? 8.831 -4.605 -9.680 1.00 82.12 85 TYR A C 1
ATOM 623 O O . TYR A 1 85 ? 9.814 -5.316 -9.471 1.00 82.12 85 TYR A O 1
ATOM 631 N N . ASP A 1 86 ? 8.868 -3.278 -9.630 1.00 82.56 86 ASP A N 1
ATOM 632 C CA . ASP A 1 86 ? 10.055 -2.506 -9.255 1.00 82.56 86 ASP A CA 1
ATOM 633 C C . ASP A 1 86 ? 10.224 -2.458 -7.730 1.00 82.56 86 ASP A C 1
ATOM 635 O O . ASP A 1 86 ? 11.341 -2.472 -7.205 1.00 82.56 86 ASP A O 1
ATOM 639 N N . PHE A 1 87 ? 9.101 -2.465 -7.007 1.00 83.56 87 PHE A N 1
ATOM 640 C CA . PHE A 1 87 ? 9.055 -2.396 -5.552 1.00 83.56 87 PHE A CA 1
ATOM 641 C C . PHE A 1 87 ? 7.885 -3.213 -4.992 1.00 83.56 87 PHE A C 1
ATOM 643 O O . PHE A 1 87 ? 6.787 -3.235 -5.553 1.00 83.56 87 PHE A O 1
ATOM 650 N N . ILE A 1 88 ? 8.129 -3.890 -3.870 1.00 86.00 88 ILE A N 1
ATOM 651 C CA . ILE A 1 88 ? 7.125 -4.647 -3.125 1.00 86.00 88 ILE A CA 1
ATOM 652 C C . ILE A 1 88 ? 7.038 -4.082 -1.704 1.00 86.00 88 ILE A C 1
ATOM 654 O O . ILE A 1 88 ? 8.030 -4.023 -0.979 1.00 86.00 88 ILE A O 1
ATOM 658 N N . LEU A 1 89 ? 5.829 -3.713 -1.290 1.00 87.81 89 LEU A N 1
ATOM 659 C CA . LEU A 1 89 ? 5.503 -3.288 0.064 1.00 87.81 89 LEU A CA 1
ATOM 660 C C . LEU A 1 89 ? 4.602 -4.334 0.721 1.00 87.81 89 LEU A C 1
ATOM 662 O O . LEU A 1 89 ? 3.483 -4.580 0.270 1.00 87.81 89 LEU A O 1
ATOM 666 N N . HIS A 1 90 ? 5.078 -4.949 1.794 1.00 87.56 90 HIS A N 1
ATOM 667 C CA . HIS A 1 90 ? 4.309 -5.897 2.585 1.00 87.56 90 HIS A CA 1
ATOM 668 C C . HIS A 1 90 ? 3.773 -5.230 3.843 1.00 87.56 90 HIS A C 1
ATOM 670 O O . HIS A 1 90 ? 4.549 -4.754 4.669 1.00 87.56 90 HIS A O 1
ATOM 676 N N . VAL A 1 91 ? 2.450 -5.182 3.979 1.00 88.38 91 VAL A N 1
ATOM 677 C CA . VAL A 1 91 ? 1.770 -4.523 5.090 1.00 88.38 91 VAL A CA 1
ATOM 678 C C . VAL A 1 91 ? 1.206 -5.574 6.039 1.00 88.38 91 VAL A C 1
ATOM 680 O O . VAL A 1 91 ? 0.328 -6.354 5.677 1.00 88.38 91 VAL A O 1
ATOM 683 N N . GLY A 1 92 ? 1.713 -5.583 7.268 1.00 84.69 92 GLY A N 1
ATOM 684 C CA . GLY A 1 92 ? 1.236 -6.415 8.368 1.00 84.69 92 GLY A CA 1
ATOM 685 C C . GLY A 1 92 ? 0.549 -5.589 9.451 1.00 84.69 92 GLY A C 1
ATOM 686 O O . GLY A 1 92 ? 0.692 -4.369 9.512 1.0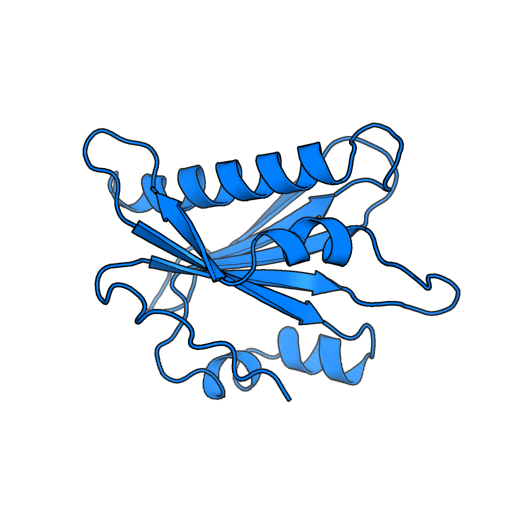0 84.69 92 GLY A O 1
ATOM 687 N N . VAL A 1 93 ? -0.181 -6.260 10.338 1.00 81.12 93 VAL A N 1
ATOM 688 C CA . VAL A 1 93 ? -0.737 -5.642 11.551 1.00 81.12 93 VAL A CA 1
ATOM 689 C C . VAL A 1 93 ? 0.170 -5.979 12.724 1.00 81.12 93 VAL A C 1
ATOM 691 O O . VAL A 1 93 ? 0.557 -7.135 12.880 1.00 81.12 93 VAL A O 1
ATOM 694 N N . ALA A 1 94 ? 0.501 -4.986 13.547 1.00 76.12 94 ALA A N 1
ATOM 695 C CA . ALA A 1 94 ? 1.267 -5.185 14.775 1.00 76.12 94 ALA A CA 1
ATOM 696 C C . ALA A 1 94 ? 0.490 -4.722 16.013 1.00 76.12 94 ALA A C 1
ATOM 698 O O . ALA A 1 94 ? -0.624 -4.205 15.922 1.00 76.12 94 ALA A O 1
ATOM 699 N N . ASN A 1 95 ? 1.102 -4.918 17.184 1.00 70.19 95 ASN A N 1
ATOM 700 C CA . ASN A 1 95 ? 0.596 -4.389 18.448 1.00 70.19 95 ASN A CA 1
ATOM 701 C C . ASN A 1 95 ? 0.344 -2.867 18.352 1.00 70.19 95 ASN A C 1
ATOM 703 O O . ASN A 1 95 ? 1.068 -2.188 17.616 1.00 70.19 95 ASN A O 1
ATOM 707 N N . PRO A 1 96 ? -0.629 -2.324 19.113 1.00 63.25 96 PRO A N 1
ATOM 708 C CA . PRO A 1 96 ? -0.922 -0.891 19.141 1.00 63.25 96 PRO A CA 1
ATOM 709 C C . PRO A 1 96 ? 0.332 -0.024 19.314 1.00 63.25 96 PRO A C 1
ATOM 711 O O . PRO A 1 96 ? 1.229 -0.351 20.096 1.00 63.25 96 PRO A O 1
ATOM 714 N N . GLY A 1 97 ? 0.390 1.090 18.584 1.00 63.31 97 GLY A N 1
ATOM 715 C CA . GLY A 1 97 ? 1.522 2.015 18.596 1.00 63.31 97 GLY A CA 1
ATOM 716 C C . GLY A 1 97 ? 1.750 2.687 17.242 1.00 63.31 97 GLY A C 1
ATOM 717 O O . GLY A 1 97 ? 0.886 2.675 16.369 1.00 63.31 97 GLY A O 1
ATOM 718 N N . ASN A 1 98 ? 2.927 3.287 17.064 1.00 70.00 98 ASN A N 1
ATOM 719 C CA . ASN A 1 98 ? 3.293 3.946 15.808 1.00 70.00 98 ASN A CA 1
ATOM 720 C C . ASN A 1 98 ? 3.515 2.932 14.675 1.00 70.00 98 ASN A C 1
ATOM 722 O O . ASN A 1 98 ? 3.943 1.803 14.920 1.00 70.00 98 ASN A O 1
ATOM 726 N N . MET A 1 99 ? 3.309 3.376 13.431 1.00 70.19 99 MET A N 1
ATOM 727 C CA . MET A 1 99 ? 3.693 2.631 12.228 1.00 70.19 99 MET A CA 1
ATOM 728 C C . MET A 1 99 ? 5.194 2.306 12.264 1.00 70.19 99 MET A C 1
ATOM 730 O O . MET A 1 99 ? 6.011 3.183 12.556 1.00 70.19 99 MET A O 1
ATOM 734 N N . ARG A 1 100 ? 5.567 1.052 11.983 1.00 71.69 100 ARG A N 1
ATOM 735 C CA . ARG A 1 100 ? 6.972 0.605 11.990 1.00 71.69 100 ARG A CA 1
ATOM 736 C C . ARG A 1 100 ? 7.392 0.158 10.602 1.00 71.69 100 ARG A C 1
ATOM 738 O O . ARG A 1 100 ? 6.693 -0.636 9.980 1.00 71.69 100 ARG A O 1
ATOM 745 N N . THR A 1 101 ? 8.536 0.651 10.144 1.00 65.75 101 THR A N 1
ATOM 746 C CA . THR A 1 101 ? 9.171 0.225 8.897 1.00 65.75 101 THR A CA 1
ATOM 747 C C . THR A 1 101 ? 10.293 -0.764 9.202 1.00 65.75 101 THR A C 1
ATOM 749 O O . THR A 1 101 ? 11.137 -0.528 10.062 1.00 65.75 101 THR A O 1
ATOM 752 N N . GLU A 1 102 ? 10.313 -1.875 8.479 1.00 59.47 102 GLU A N 1
ATOM 753 C CA . GLU A 1 102 ? 11.373 -2.877 8.499 1.00 59.47 102 GLU A CA 1
ATOM 754 C C . GLU A 1 102 ? 11.939 -2.965 7.079 1.00 59.47 102 GLU A C 1
ATOM 756 O O . GLU A 1 102 ? 11.345 -3.564 6.179 1.00 59.47 102 GLU A O 1
ATOM 761 N N . LEU A 1 103 ? 13.069 -2.291 6.840 1.00 57.75 103 LEU A N 1
ATOM 762 C CA . LEU A 1 103 ? 13.711 -2.305 5.528 1.00 57.75 103 LEU A CA 1
ATOM 763 C C . LEU A 1 103 ? 14.304 -3.693 5.267 1.00 57.75 103 LEU A C 1
ATOM 765 O O . LEU A 1 103 ? 15.241 -4.102 5.950 1.00 57.75 103 LEU A O 1
ATOM 769 N N . CYS A 1 104 ? 13.802 -4.390 4.249 1.00 53.34 104 CYS A N 1
ATOM 770 C CA . CYS A 1 104 ? 14.275 -5.720 3.891 1.00 53.34 104 CYS A CA 1
ATOM 771 C C . CYS A 1 104 ? 14.758 -5.741 2.436 1.00 53.34 104 CYS A C 1
ATOM 773 O O . CYS A 1 104 ? 14.062 -6.174 1.532 1.00 53.34 104 CYS A O 1
ATOM 775 N N . GLY A 1 105 ? 15.995 -5.298 2.211 1.00 53.78 105 GLY A N 1
ATOM 776 C CA . GLY A 1 105 ? 16.699 -5.516 0.946 1.00 53.78 105 GLY A CA 1
ATOM 777 C C . GLY A 1 105 ? 16.667 -4.335 -0.026 1.00 53.78 105 GLY A C 1
ATOM 778 O O . GLY A 1 105 ? 15.626 -3.773 -0.361 1.00 53.78 105 GLY A O 1
ATOM 779 N N . ARG A 1 106 ? 17.862 -3.976 -0.504 1.00 53.97 106 ARG A N 1
ATOM 780 C CA . ARG A 1 106 ? 18.084 -3.010 -1.585 1.00 53.97 106 ARG A CA 1
ATOM 781 C C . ARG A 1 106 ? 18.123 -3.761 -2.919 1.00 53.97 106 ARG A C 1
ATOM 783 O O . ARG A 1 106 ? 18.613 -4.889 -2.961 1.00 53.97 106 ARG A O 1
ATOM 790 N N . LYS A 1 107 ? 17.652 -3.129 -3.998 1.00 52.94 107 LYS A N 1
ATOM 791 C CA . LYS A 1 107 ? 17.730 -3.651 -5.372 1.00 52.94 107 LYS A CA 1
ATOM 792 C C . LYS A 1 107 ? 19.163 -4.099 -5.692 1.00 52.94 107 LYS A C 1
ATOM 794 O O . LYS A 1 107 ? 20.068 -3.275 -5.784 1.00 52.94 107 LYS A O 1
ATOM 799 N N . HIS A 1 108 ? 19.373 -5.404 -5.855 1.00 47.84 108 HIS A N 1
ATOM 800 C CA . HIS A 1 108 ? 20.627 -5.985 -6.340 1.00 47.84 108 HIS A CA 1
ATOM 801 C C . HIS A 1 108 ? 20.294 -7.017 -7.421 1.00 47.84 108 HIS A C 1
ATOM 803 O O . HIS A 1 108 ? 19.454 -7.888 -7.205 1.00 47.84 108 HIS A O 1
ATOM 809 N N . GLY A 1 109 ? 20.905 -6.899 -8.603 1.00 51.16 109 GLY A N 1
ATOM 810 C CA . GLY A 1 109 ? 20.743 -7.879 -9.687 1.00 51.16 109 GLY A CA 1
ATOM 811 C C . GLY A 1 109 ? 19.318 -8.020 -10.250 1.00 51.16 109 GLY A C 1
ATOM 812 O O . GLY A 1 109 ? 18.864 -9.140 -10.464 1.00 51.16 109 GLY A O 1
ATOM 813 N N . GLY A 1 110 ? 18.593 -6.912 -10.459 1.00 57.12 110 GLY A N 1
ATOM 814 C CA . GLY A 1 110 ? 17.255 -6.928 -11.081 1.00 57.12 110 GLY A CA 1
ATOM 815 C C . GLY A 1 110 ? 16.108 -7.383 -10.169 1.00 57.12 110 GLY A C 1
ATOM 816 O O . GLY A 1 110 ? 15.004 -7.614 -10.648 1.00 57.12 110 GLY A O 1
ATOM 817 N N . GLN A 1 111 ? 16.357 -7.518 -8.864 1.00 57.66 111 GLN A N 1
ATOM 818 C CA . GLN A 1 111 ? 15.334 -7.869 -7.876 1.00 57.66 111 GLN A CA 1
ATOM 819 C C . GLN A 1 111 ? 14.574 -6.630 -7.380 1.00 57.66 111 GLN A C 1
ATOM 821 O O . GLN A 1 111 ? 15.211 -5.589 -7.193 1.00 57.66 111 GLN A O 1
ATOM 826 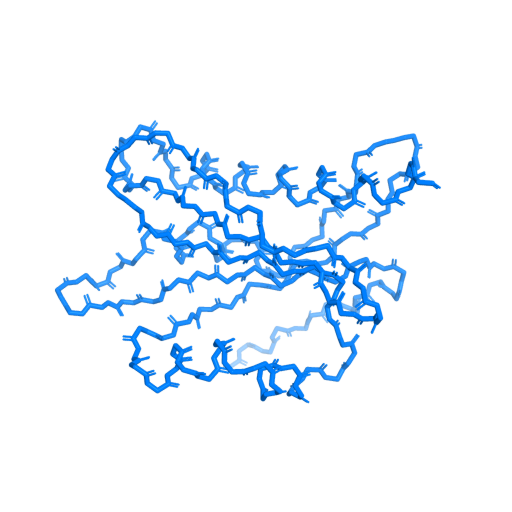N N . PRO A 1 112 ? 13.259 -6.732 -7.110 1.00 59.00 112 PRO A N 1
ATOM 827 C CA . PRO A 1 112 ? 12.508 -5.642 -6.497 1.00 59.00 112 PRO A CA 1
ATOM 828 C C . PRO A 1 112 ? 13.083 -5.285 -5.126 1.00 59.00 112 PRO A C 1
ATOM 830 O O . PRO A 1 112 ? 13.504 -6.168 -4.372 1.00 59.00 112 PRO A O 1
ATOM 833 N N . ALA A 1 113 ? 13.048 -4.000 -4.779 1.00 69.00 113 ALA A N 1
ATOM 834 C CA . ALA A 1 113 ? 13.218 -3.594 -3.388 1.00 69.00 113 ALA A CA 1
ATOM 835 C C . ALA A 1 113 ? 12.013 -4.088 -2.565 1.00 69.00 113 ALA A C 1
ATOM 837 O O . ALA A 1 113 ? 10.882 -4.081 -3.058 1.00 69.00 113 ALA A O 1
ATOM 838 N N . LEU A 1 114 ? 12.248 -4.531 -1.328 1.00 67.62 114 LEU A N 1
ATOM 839 C CA . LEU A 1 114 ? 11.205 -5.056 -0.447 1.00 67.62 114 LEU A CA 1
ATOM 840 C C . LEU A 1 114 ? 11.183 -4.269 0.869 1.00 67.62 114 LEU A C 1
ATOM 842 O O . LEU A 1 114 ? 12.199 -4.053 1.530 1.00 67.62 114 LEU A O 1
ATOM 846 N N . LEU A 1 115 ? 9.995 -3.812 1.247 1.00 76.38 115 LEU A N 1
ATOM 847 C CA . LEU A 1 115 ? 9.761 -3.131 2.514 1.00 76.38 115 LEU A CA 1
ATOM 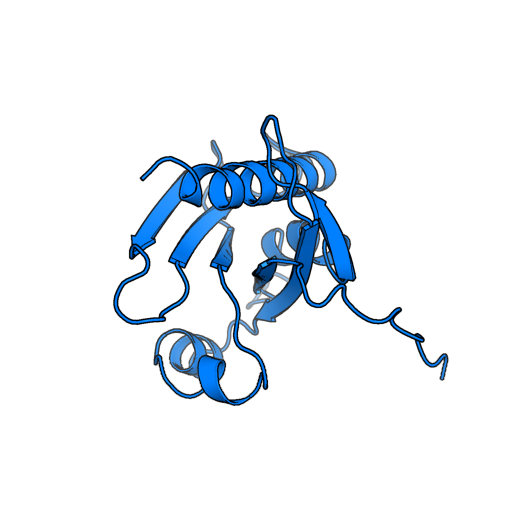848 C C . LEU A 1 115 ? 8.664 -3.866 3.270 1.00 76.38 115 LEU A C 1
ATOM 850 O O . LEU A 1 115 ? 7.595 -4.111 2.717 1.00 76.38 115 LEU A O 1
ATOM 854 N N . PHE A 1 116 ? 8.919 -4.178 4.536 1.00 77.88 116 PHE A N 1
ATOM 855 C CA . PHE A 1 116 ? 7.882 -4.607 5.462 1.00 77.88 116 PHE A CA 1
ATOM 856 C C . PHE A 1 116 ? 7.432 -3.403 6.281 1.00 77.88 116 PHE A C 1
ATOM 858 O O . PHE A 1 116 ? 8.242 -2.584 6.722 1.00 77.88 116 PHE A O 1
ATOM 865 N N . LEU A 1 117 ? 6.126 -3.265 6.453 1.00 81.88 117 LEU A N 1
ATOM 866 C CA . LEU A 1 117 ? 5.528 -2.166 7.184 1.00 81.88 117 LEU A CA 1
ATOM 867 C C . LEU A 1 117 ? 4.412 -2.692 8.072 1.00 81.88 117 LEU A C 1
ATOM 869 O O . LEU A 1 117 ? 3.507 -3.386 7.621 1.00 81.88 117 LEU A O 1
ATOM 873 N N . HIS A 1 118 ? 4.467 -2.325 9.343 1.00 83.75 118 HIS A N 1
ATOM 874 C CA . HIS A 1 118 ? 3.435 -2.650 10.308 1.00 83.75 118 HIS A CA 1
ATOM 875 C C . HIS A 1 118 ? 2.518 -1.452 10.531 1.00 83.75 118 HIS A C 1
ATOM 877 O O . HIS A 1 118 ? 2.995 -0.372 10.890 1.00 83.75 118 HIS A O 1
ATOM 883 N N . ILE A 1 119 ? 1.213 -1.652 10.352 1.00 80.31 119 ILE A N 1
ATOM 884 C CA . ILE A 1 119 ? 0.186 -0.686 10.748 1.00 80.31 119 ILE A CA 1
ATOM 885 C C . ILE A 1 119 ? -0.414 -1.069 12.112 1.00 80.31 119 ILE A C 1
ATOM 887 O O . ILE A 1 119 ? -0.491 -2.263 12.431 1.00 80.31 119 ILE A O 1
ATOM 891 N N . PRO A 1 120 ? -0.833 -0.086 12.928 1.00 72.75 120 PRO A N 1
ATOM 892 C CA . PRO A 1 120 ? -1.580 -0.370 14.147 1.00 72.75 120 PRO A CA 1
ATOM 893 C C . PRO A 1 120 ? -2.990 -0.906 13.842 1.00 72.75 120 PRO A C 1
ATOM 895 O O . PRO A 1 120 ? -3.456 -0.822 12.700 1.00 72.75 120 PRO A O 1
ATOM 898 N N . PRO A 1 121 ? -3.697 -1.442 14.855 1.00 73.56 121 PRO A N 1
ATOM 899 C CA . PRO A 1 121 ? -5.117 -1.752 14.741 1.00 73.56 121 PRO A CA 1
ATOM 900 C C . PRO A 1 121 ? -5.944 -0.519 14.346 1.00 73.56 121 PRO A C 1
ATOM 902 O O . PRO A 1 121 ? -5.596 0.612 14.680 1.00 73.56 121 PRO A O 1
ATOM 905 N N . ILE A 1 122 ? -7.053 -0.742 13.639 1.00 69.50 122 ILE A N 1
ATOM 906 C CA . ILE A 1 122 ? -7.950 0.340 13.210 1.00 69.50 122 ILE A CA 1
ATOM 907 C C . ILE A 1 122 ? -8.691 0.915 14.411 1.00 69.50 122 ILE A C 1
ATOM 909 O O . ILE A 1 122 ? -9.215 0.170 15.238 1.00 69.50 122 ILE A O 1
ATOM 913 N N . GLY A 1 123 ? -8.790 2.242 14.440 1.00 63.91 123 GLY A N 1
ATOM 914 C CA . GLY A 1 123 ? -9.583 2.986 15.413 1.00 63.91 123 GLY A CA 1
ATOM 915 C C . GLY A 1 123 ? -8.718 3.799 16.362 1.00 63.91 123 GLY A C 1
ATOM 916 O O . GLY A 1 123 ? -9.102 4.917 16.675 1.00 63.91 123 GLY A O 1
ATOM 917 N N . GLU A 1 124 ? -7.533 3.306 16.738 1.00 65.62 124 GLU A N 1
ATOM 918 C CA . GLU A 1 124 ? -6.547 4.041 17.542 1.00 65.62 124 GLU A CA 1
ATOM 919 C C . GLU A 1 124 ? -5.124 3.490 17.286 1.00 65.62 124 GLU A C 1
ATOM 921 O O . GLU A 1 124 ? -4.917 2.278 17.398 1.00 65.62 124 GLU A O 1
ATOM 926 N N . PRO A 1 125 ? -4.104 4.321 16.974 1.00 71.94 125 PRO A N 1
ATOM 927 C CA . PRO A 1 125 ? -4.110 5.782 16.851 1.00 71.94 125 PRO A CA 1
ATOM 928 C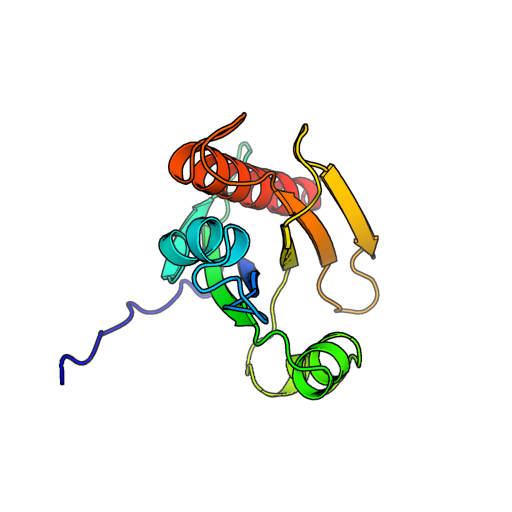 C . PRO A 1 125 ? -4.426 6.310 15.438 1.00 71.94 125 PRO A C 1
ATOM 930 O O . PRO A 1 125 ? -4.416 7.521 15.251 1.00 71.94 125 PRO A O 1
ATOM 933 N N . LEU A 1 126 ? -4.645 5.442 14.441 1.00 76.25 126 LEU A N 1
ATOM 934 C CA . LEU A 1 126 ? -4.888 5.843 13.048 1.00 76.25 126 LEU A CA 1
ATOM 935 C C . LEU A 1 126 ? -6.195 5.245 12.513 1.00 76.25 126 LEU A C 1
ATOM 937 O O . LEU A 1 126 ? -6.518 4.079 12.762 1.00 76.25 126 LEU A O 1
ATOM 941 N N . SER A 1 127 ? -6.918 6.039 11.729 1.00 87.00 127 SER A N 1
ATOM 942 C CA . SER A 1 127 ? -8.014 5.569 10.879 1.00 87.00 127 SER A CA 1
ATOM 943 C C . SER A 1 127 ? -7.494 4.773 9.672 1.00 87.00 127 SER A C 1
ATOM 945 O O . SER A 1 127 ? -6.307 4.802 9.327 1.00 87.00 127 SER A O 1
ATOM 947 N N . THR A 1 128 ? -8.394 4.054 8.995 1.00 86.31 128 THR A N 1
ATOM 948 C CA . THR A 1 128 ? -8.053 3.304 7.771 1.00 86.31 128 THR A CA 1
ATOM 949 C C . THR A 1 128 ? -7.620 4.256 6.657 1.00 86.31 128 THR A C 1
ATOM 951 O O . THR A 1 128 ? -6.694 3.966 5.900 1.00 86.31 128 THR A O 1
ATOM 954 N N . GLU A 1 129 ? -8.263 5.415 6.575 1.00 87.69 129 GLU A N 1
ATOM 955 C CA . GLU A 1 129 ? -8.009 6.466 5.598 1.00 87.69 129 GLU A CA 1
ATOM 956 C C . GLU A 1 129 ? -6.618 7.077 5.801 1.00 87.69 129 GLU A C 1
ATOM 958 O O . GLU A 1 129 ? -5.855 7.210 4.843 1.00 87.69 129 GLU A O 1
ATOM 963 N N . GLU A 1 130 ? -6.246 7.375 7.048 1.00 88.25 130 GLU A N 1
ATOM 964 C CA . GLU A 1 130 ? -4.911 7.881 7.384 1.00 88.25 130 GLU A CA 1
ATOM 965 C C . GLU A 1 130 ? -3.821 6.845 7.105 1.00 88.25 130 GLU A C 1
ATOM 967 O O . GLU A 1 130 ? -2.772 7.190 6.560 1.00 88.25 130 GLU A O 1
ATOM 972 N N . ALA A 1 131 ? -4.070 5.567 7.414 1.00 87.81 131 ALA A N 1
ATOM 973 C CA . ALA A 1 131 ? -3.151 4.487 7.068 1.00 87.81 131 ALA A CA 1
ATOM 974 C C . ALA A 1 131 ? -2.982 4.360 5.543 1.00 87.81 131 ALA A C 1
ATOM 976 O O . ALA A 1 131 ? -1.859 4.255 5.052 1.00 87.81 131 ALA A O 1
ATOM 977 N N . THR A 1 132 ? -4.080 4.434 4.788 1.00 91.38 132 THR A N 1
ATOM 978 C CA . THR A 1 132 ? -4.078 4.383 3.317 1.00 91.38 132 THR A CA 1
ATOM 979 C C . THR A 1 132 ? -3.275 5.542 2.720 1.00 91.38 132 THR A C 1
ATOM 981 O O . THR A 1 132 ? -2.423 5.335 1.855 1.00 91.38 132 THR A O 1
ATOM 984 N N . GLU A 1 133 ? -3.495 6.767 3.202 1.00 90.62 133 GLU A N 1
ATOM 985 C CA . GLU A 1 133 ? -2.777 7.954 2.725 1.00 90.62 133 GLU A CA 1
ATOM 986 C C . GLU A 1 133 ? -1.294 7.926 3.124 1.00 90.62 133 GLU A C 1
ATOM 988 O O . GLU A 1 133 ? -0.426 8.311 2.336 1.00 90.62 133 GLU A O 1
ATOM 993 N N . ALA A 1 134 ? -0.967 7.410 4.311 1.00 90.31 134 ALA A N 1
ATOM 994 C CA . ALA A 1 134 ? 0.418 7.197 4.716 1.00 90.31 134 ALA A CA 1
ATOM 995 C C . ALA A 1 134 ? 1.130 6.203 3.784 1.00 90.31 134 ALA A C 1
ATOM 997 O O . ALA A 1 134 ? 2.217 6.503 3.288 1.00 90.31 134 ALA A O 1
ATOM 998 N N . LEU A 1 135 ? 0.503 5.062 3.475 1.00 90.38 135 LEU A N 1
ATOM 999 C CA . LEU A 1 135 ? 1.034 4.075 2.526 1.00 90.38 135 LEU A CA 1
ATOM 1000 C C . LEU A 1 135 ? 1.259 4.691 1.141 1.00 90.38 135 LEU A C 1
ATOM 1002 O O . LEU A 1 135 ? 2.324 4.510 0.548 1.00 90.38 135 LEU A O 1
ATOM 1006 N N . ARG A 1 136 ? 0.296 5.484 0.658 1.00 90.69 136 ARG A N 1
ATOM 1007 C CA . ARG A 1 136 ? 0.395 6.217 -0.610 1.00 90.69 136 ARG A CA 1
ATOM 1008 C C . ARG A 1 136 ? 1.633 7.117 -0.655 1.00 90.69 136 ARG A C 1
ATOM 1010 O O . ARG A 1 136 ? 2.399 7.076 -1.618 1.00 90.69 136 ARG A O 1
ATOM 1017 N N . ARG A 1 137 ? 1.861 7.900 0.404 1.00 90.38 137 ARG A N 1
ATOM 1018 C CA . ARG A 1 137 ? 3.016 8.807 0.519 1.00 90.38 137 ARG A CA 1
ATOM 1019 C C . ARG A 1 137 ? 4.339 8.062 0.618 1.00 90.38 137 ARG A C 1
ATOM 1021 O O . ARG A 1 137 ? 5.316 8.501 0.016 1.00 90.38 137 ARG A O 1
ATOM 1028 N N . ILE A 1 138 ? 4.372 6.943 1.341 1.00 88.88 138 ILE A N 1
ATOM 1029 C CA . ILE A 1 138 ? 5.565 6.098 1.458 1.00 88.88 138 ILE A CA 1
ATOM 1030 C C . ILE A 1 138 ? 5.956 5.552 0.086 1.00 88.88 138 ILE A C 1
ATOM 1032 O O . ILE A 1 138 ? 7.116 5.677 -0.292 1.00 88.88 138 ILE A O 1
ATOM 1036 N N . VAL A 1 139 ? 5.003 5.030 -0.694 1.00 89.00 139 VAL A N 1
ATOM 1037 C CA . VAL A 1 139 ? 5.263 4.544 -2.060 1.00 89.00 139 VAL A CA 1
ATOM 1038 C C . VAL A 1 139 ? 5.836 5.659 -2.942 1.00 89.00 139 VAL A C 1
ATOM 1040 O O . VAL A 1 139 ? 6.893 5.474 -3.548 1.00 89.00 139 VAL A O 1
ATOM 1043 N N . SER A 1 140 ? 5.200 6.835 -2.956 1.00 88.69 140 SER A N 1
ATOM 1044 C CA . SER A 1 140 ? 5.681 8.009 -3.700 1.00 88.69 140 SER A CA 1
ATOM 1045 C C . SER A 1 140 ? 7.084 8.461 -3.286 1.00 88.69 140 SER A C 1
ATOM 1047 O O . SER A 1 140 ? 7.887 8.847 -4.137 1.00 88.69 140 SER A O 1
ATOM 1049 N N . TRP A 1 141 ? 7.390 8.433 -1.987 1.00 87.31 141 TRP A N 1
ATOM 1050 C CA . TRP A 1 141 ? 8.689 8.842 -1.463 1.00 87.31 141 TRP A CA 1
ATOM 1051 C C . TRP A 1 141 ? 9.780 7.815 -1.774 1.00 87.31 141 TRP A C 1
ATOM 1053 O O . TRP A 1 141 ? 10.812 8.194 -2.321 1.00 87.31 141 TRP A O 1
ATOM 1063 N N . VAL A 1 142 ? 9.551 6.527 -1.487 1.00 84.19 142 VAL A N 1
ATOM 1064 C CA . VAL A 1 142 ? 10.533 5.450 -1.712 1.00 84.19 142 VAL A CA 1
ATOM 1065 C C . VAL A 1 142 ? 10.913 5.372 -3.187 1.00 84.19 142 VAL A C 1
ATOM 1067 O O . VAL A 1 142 ? 12.098 5.379 -3.512 1.00 84.19 142 VAL A O 1
ATOM 1070 N N . CYS A 1 143 ? 9.923 5.380 -4.082 1.00 84.31 143 CYS A N 1
ATOM 1071 C CA . CYS A 1 143 ? 10.166 5.311 -5.523 1.00 84.31 143 CYS A CA 1
ATOM 1072 C C . CYS A 1 143 ? 10.894 6.555 -6.070 1.00 84.31 143 CYS A C 1
ATOM 1074 O O . CYS A 1 143 ? 11.536 6.480 -7.111 1.00 84.31 143 CYS A O 1
ATOM 1076 N N . GLY A 1 144 ? 10.822 7.702 -5.381 1.00 81.38 144 GLY A N 1
ATOM 1077 C CA . GLY A 1 144 ? 11.549 8.921 -5.752 1.00 81.38 144 GLY A CA 1
ATOM 1078 C C . GLY A 1 144 ? 13.009 8.967 -5.282 1.00 81.38 144 GLY A C 1
ATOM 1079 O O . GLY A 1 144 ? 13.764 9.823 -5.736 1.00 81.38 144 GLY A O 1
ATOM 1080 N N . GLN A 1 145 ? 13.434 8.070 -4.384 1.00 70.06 145 GLN A N 1
ATOM 1081 C CA . GLN A 1 145 ? 14.817 8.044 -3.884 1.00 70.06 145 GLN A CA 1
ATOM 1082 C C . GLN A 1 145 ? 15.804 7.363 -4.844 1.00 70.06 145 GLN A C 1
ATOM 1084 O O . GLN A 1 145 ? 17.012 7.539 -4.688 1.00 70.06 145 GLN A O 1
ATOM 1089 N N . GLU A 1 146 ? 15.326 6.605 -5.837 1.00 58.34 146 GLU A N 1
ATOM 1090 C CA . GLU A 1 146 ? 16.199 5.894 -6.785 1.00 58.34 146 GLU A CA 1
ATOM 1091 C C . GLU A 1 146 ? 16.908 6.827 -7.790 1.00 58.34 146 GLU A C 1
ATOM 1093 O O . GLU A 1 146 ? 17.917 6.432 -8.363 1.00 58.34 146 GLU A O 1
ATOM 1098 N N . ASP A 1 147 ? 16.463 8.082 -7.940 1.00 49.72 147 ASP A N 1
ATOM 1099 C CA . ASP A 1 147 ? 17.064 9.070 -8.857 1.00 49.72 147 ASP A CA 1
ATOM 1100 C C . ASP A 1 147 ? 18.257 9.851 -8.254 1.00 49.72 147 ASP A C 1
ATOM 1102 O O . ASP A 1 147 ? 18.803 10.743 -8.902 1.00 49.72 147 ASP A O 1
ATOM 1106 N N . LYS A 1 148 ? 18.668 9.558 -7.009 1.00 41.75 148 LYS A N 1
ATOM 1107 C CA . LYS A 1 148 ? 19.746 10.282 -6.295 1.00 41.75 148 LYS A CA 1
ATOM 1108 C C . LYS A 1 148 ? 21.037 9.478 -6.060 1.00 41.75 148 LYS A C 1
ATOM 1110 O O . LYS A 1 148 ? 21.832 9.882 -5.211 1.00 41.75 148 LYS A O 1
ATOM 1115 N N . ALA A 1 149 ? 21.237 8.354 -6.751 1.00 37.78 149 ALA A N 1
ATOM 1116 C CA . ALA A 1 149 ? 22.450 7.533 -6.639 1.00 37.78 149 ALA A CA 1
ATOM 1117 C C . ALA A 1 149 ? 23.489 7.865 -7.717 1.00 37.78 149 ALA A C 1
ATOM 1119 O O . ALA A 1 149 ? 23.082 8.046 -8.885 1.00 37.78 149 ALA A O 1
#

Radius of gyration: 15.49 Å; chains: 1; bounding box: 43×41×39 Å

Organism: NCBI:txid1314785

Secondary structure (DSSP, 8-state):
-----PPPPPTTSEEEEEEEE--BTTBSS-HHHHHHGGGTTEEEE-SSSSPPEEEEEEEEEP--HHHHHHHHSTTHHHHSSTT--SEEEEEEE-SSSS-EEEE-----TTPPEEEEEEEPPBTTTB-HHHHHHHHHHHHHHHHHGGGG-

pLDDT: mean 74.57, std 17.5, range [30.64, 95.88]